Protein AF-K8PDW0-F1 (afdb_monomer_lite)

pLDDT: mean 78.91, std 16.63, range [41.84, 93.56]

Foldseek 3Di:
DDDDDPVPPADDAAAQLQPRHRWDWFQDDDPSQKIKTWRDDPRDPTDIFIDSDNNVRRVVRVVVNPPNPDDD

Secondary structure (DSSP, 8-state):
---------PPPPPPPTTT-PPPEEEEESGGG-EEEEE---TTS---EEEESSHHHHHHHHHHGGG------

Sequence (72 aa):
MTPYASATKLPKIKPCPFCGSEPETMGSGDGQRGLMIQCIGADCPNPHASYYDHGAAIAVWNRRANSVREPT

Structure (mmCIF, N/CA/C/O backbone):
data_AF-K8PDW0-F1
#
_entry.id   AF-K8PDW0-F1
#
loop_
_atom_site.group_PDB
_atom_site.id
_atom_site.type_symbol
_atom_site.label_atom_id
_atom_site.label_alt_id
_atom_site.label_comp_id
_atom_site.label_asym_id
_atom_site.label_entity_id
_atom_site.label_seq_id
_atom_site.pdbx_PDB_ins_code
_atom_site.Cartn_x
_atom_site.Cartn_y
_atom_site.Cartn_z
_atom_site.occupancy
_atom_site.B_iso_or_equiv
_atom_site.auth_seq_id
_atom_site.auth_comp_id
_atom_site.auth_asym_id
_atom_site.auth_atom_id
_atom_site.pdbx_PDB_mo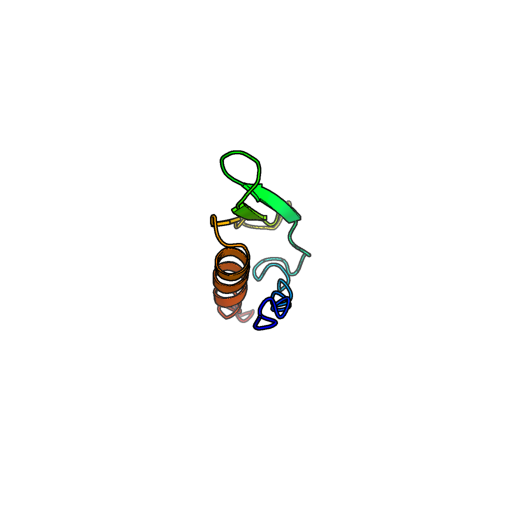del_num
ATOM 1 N N . MET A 1 1 ? 4.804 -5.744 -35.798 1.00 42.62 1 MET A N 1
ATOM 2 C CA . MET A 1 1 ? 5.506 -5.468 -34.526 1.00 42.62 1 MET A CA 1
ATOM 3 C C . MET A 1 1 ? 4.441 -5.445 -33.441 1.00 42.62 1 MET A C 1
ATOM 5 O O . MET A 1 1 ? 3.478 -4.705 -33.573 1.00 42.62 1 MET A O 1
ATOM 9 N N . THR A 1 2 ? 4.508 -6.383 -32.503 1.00 43.69 2 THR A N 1
ATOM 10 C CA . THR A 1 2 ? 3.442 -6.747 -31.552 1.00 43.69 2 THR A CA 1
ATOM 11 C C . THR A 1 2 ? 3.159 -5.652 -30.512 1.00 43.69 2 THR A C 1
ATOM 13 O O . THR A 1 2 ? 4.109 -5.124 -29.935 1.00 43.69 2 THR A O 1
ATOM 16 N N . PRO A 1 3 ? 1.882 -5.328 -30.223 1.00 58.12 3 PRO A N 1
ATOM 17 C CA . PRO A 1 3 ? 1.509 -4.367 -29.190 1.00 58.12 3 PRO A CA 1
ATOM 18 C C . PRO A 1 3 ? 1.503 -5.070 -27.829 1.00 58.12 3 PRO A C 1
ATOM 20 O O . PRO A 1 3 ? 0.602 -5.849 -27.542 1.00 58.12 3 PRO A O 1
ATOM 23 N N . TYR A 1 4 ? 2.510 -4.846 -26.989 1.00 53.03 4 TYR A N 1
ATOM 24 C CA . TYR A 1 4 ? 2.515 -5.403 -25.633 1.00 53.03 4 TYR A CA 1
ATOM 25 C C . TYR A 1 4 ? 3.088 -4.403 -24.641 1.00 53.03 4 TYR A C 1
ATOM 27 O O . TYR A 1 4 ? 4.256 -4.431 -24.276 1.00 53.03 4 TYR A O 1
ATOM 35 N N . ALA A 1 5 ? 2.217 -3.520 -24.184 1.00 54.16 5 ALA A N 1
ATOM 36 C CA . ALA A 1 5 ? 2.270 -3.039 -22.818 1.00 54.16 5 ALA A CA 1
ATOM 37 C C . ALA A 1 5 ? 0.840 -2.671 -22.437 1.00 54.16 5 ALA A C 1
ATOM 39 O O . ALA A 1 5 ? 0.470 -1.502 -22.359 1.00 54.16 5 ALA A O 1
ATOM 40 N N . SER A 1 6 ? 0.004 -3.696 -22.254 1.00 53.81 6 SER A N 1
ATOM 41 C CA . SER A 1 6 ? -1.177 -3.551 -21.413 1.00 53.81 6 SER A CA 1
ATOM 42 C C . SER A 1 6 ? -0.681 -2.957 -20.102 1.00 53.81 6 SER A C 1
ATOM 44 O O . SER A 1 6 ? 0.069 -3.610 -19.380 1.00 53.81 6 SER A O 1
ATOM 46 N N . ALA A 1 7 ? -1.014 -1.697 -19.837 1.00 59.31 7 ALA A N 1
ATOM 47 C CA . ALA A 1 7 ? -0.768 -1.078 -18.550 1.00 59.31 7 ALA A CA 1
ATOM 48 C C . ALA A 1 7 ? -1.577 -1.877 -17.523 1.00 59.31 7 ALA A C 1
ATOM 50 O O . ALA A 1 7 ? -2.773 -1.645 -17.345 1.00 59.31 7 ALA A O 1
ATOM 51 N N . THR A 1 8 ? -0.963 -2.899 -16.926 1.00 59.16 8 THR A N 1
ATOM 52 C CA . THR A 1 8 ? -1.609 -3.731 -15.918 1.00 59.16 8 THR A CA 1
ATOM 53 C C . THR A 1 8 ? -1.908 -2.818 -14.748 1.00 59.16 8 THR A C 1
ATOM 55 O O . THR A 1 8 ? -1.016 -2.419 -14.001 1.00 59.16 8 THR A O 1
ATOM 58 N N . LYS A 1 9 ? -3.171 -2.406 -14.645 1.00 74.81 9 LYS A N 1
ATOM 59 C CA . LYS A 1 9 ? -3.645 -1.527 -13.588 1.00 74.81 9 LYS A CA 1
ATOM 60 C C . LYS A 1 9 ? -3.277 -2.159 -12.252 1.00 74.81 9 LYS A C 1
ATOM 62 O O . LYS A 1 9 ? -3.767 -3.240 -11.926 1.00 74.81 9 LYS A O 1
ATOM 67 N N . LEU A 1 10 ? -2.410 -1.487 -11.499 1.00 79.50 10 LEU A N 1
ATOM 68 C CA . LEU A 1 10 ? -2.030 -1.942 -10.170 1.00 79.50 10 LEU A CA 1
ATOM 69 C C . LEU A 1 10 ? -3.293 -2.097 -9.299 1.00 79.50 10 LEU A C 1
ATOM 71 O O . LEU A 1 10 ? -4.242 -1.305 -9.432 1.00 79.50 10 LEU A O 1
ATOM 75 N N . PRO A 1 11 ? -3.347 -3.123 -8.430 1.00 83.69 11 PRO A N 1
ATOM 76 C CA . PRO A 1 11 ? -4.442 -3.269 -7.482 1.00 83.69 11 PRO A CA 1
ATOM 77 C C . PRO A 1 11 ? -4.543 -2.028 -6.587 1.00 83.69 11 PRO A C 1
ATOM 79 O O . PRO A 1 11 ? -3.554 -1.347 -6.328 1.00 83.69 11 PRO A O 1
ATOM 82 N N . LYS A 1 12 ? -5.751 -1.716 -6.108 1.00 89.25 12 LYS A N 1
ATOM 83 C CA . LYS A 1 12 ? -5.929 -0.619 -5.147 1.00 89.25 12 LYS A CA 1
ATOM 84 C C . LYS A 1 12 ? -5.291 -1.001 -3.808 1.00 89.25 12 LYS A C 1
ATOM 86 O O . LYS A 1 12 ? -5.447 -2.138 -3.359 1.00 89.25 12 LYS A O 1
ATOM 91 N N . ILE A 1 13 ? -4.603 -0.054 -3.180 1.00 91.06 13 ILE A N 1
ATOM 92 C CA . ILE A 1 13 ? -4.058 -0.203 -1.828 1.00 91.06 13 ILE A CA 1
ATOM 93 C C . ILE A 1 13 ? -5.226 -0.178 -0.839 1.00 91.06 13 ILE A C 1
ATOM 95 O O . ILE A 1 13 ? -6.097 0.685 -0.927 1.00 91.06 13 ILE A O 1
ATOM 99 N N . LYS A 1 14 ? -5.285 -1.164 0.057 1.00 91.00 14 LYS A N 1
ATOM 100 C CA . LYS A 1 14 ? -6.285 -1.219 1.129 1.00 91.00 14 LYS A CA 1
ATOM 101 C C . LYS A 1 14 ? -5.916 -0.258 2.270 1.00 91.00 14 LYS A C 1
ATOM 103 O O . LYS A 1 14 ? -4.729 0.010 2.456 1.00 91.00 14 LYS A O 1
ATOM 108 N N . PRO A 1 15 ? -6.890 0.204 3.071 1.00 90.94 15 PRO A N 1
ATOM 109 C CA . PRO A 1 15 ? -6.607 0.954 4.291 1.00 90.94 15 PRO A CA 1
ATOM 110 C C . PRO A 1 15 ? -5.726 0.166 5.266 1.00 90.94 15 PRO A C 1
ATOM 112 O O . PRO A 1 15 ? -5.594 -1.058 5.166 1.00 90.94 15 PRO A O 1
ATOM 115 N N . CYS A 1 16 ? -5.132 0.870 6.224 1.00 88.00 16 CYS A N 1
ATOM 116 C CA . CYS A 1 16 ? -4.344 0.257 7.280 1.00 88.00 16 CYS A CA 1
ATOM 117 C C . CYS A 1 16 ? -5.202 -0.725 8.094 1.00 88.00 16 CYS A C 1
ATOM 119 O O . CYS A 1 16 ? -6.246 -0.332 8.611 1.00 88.00 16 CYS A O 1
ATOM 121 N N . PRO A 1 17 ? -4.773 -1.985 8.277 1.00 80.88 17 PRO A N 1
ATOM 122 C CA . PRO A 1 17 ? -5.586 -2.978 8.977 1.00 80.88 17 PRO A CA 1
ATOM 123 C C . PRO A 1 17 ? -5.644 -2.784 10.497 1.00 80.88 17 PRO A C 1
ATOM 125 O O . PRO A 1 17 ? -6.413 -3.467 11.160 1.00 80.88 17 PRO A O 1
ATOM 128 N N . PHE A 1 18 ? -4.826 -1.888 11.053 1.00 83.00 18 PHE A N 1
ATOM 129 C CA . PHE A 1 18 ? -4.759 -1.657 12.496 1.00 83.00 18 PHE A CA 1
ATOM 130 C C . PHE A 1 18 ? -5.636 -0.486 12.936 1.00 83.00 18 PHE A C 1
ATOM 132 O O . PHE A 1 18 ? -6.384 -0.618 13.896 1.00 83.00 18 PHE A O 1
ATOM 139 N N . CYS A 1 19 ? -5.559 0.644 12.229 1.00 85.62 19 CYS A N 1
ATOM 140 C CA . CYS A 1 19 ? -6.299 1.863 12.571 1.00 85.62 19 CYS A CA 1
ATOM 141 C C . CYS A 1 19 ? -7.374 2.248 11.543 1.00 85.62 19 CYS A C 1
ATOM 143 O O . CYS A 1 19 ? -8.129 3.184 11.777 1.00 85.62 19 CYS A O 1
ATOM 145 N N . GLY A 1 20 ? -7.437 1.577 10.388 1.00 86.31 20 GLY A N 1
ATOM 146 C CA . GLY A 1 20 ? -8.374 1.905 9.309 1.00 86.31 20 GLY A CA 1
ATOM 147 C C . GLY A 1 20 ? -8.004 3.140 8.479 1.00 86.31 20 GLY A C 1
ATOM 148 O O . GLY A 1 20 ? -8.655 3.385 7.467 1.00 86.31 20 GLY A O 1
ATOM 149 N N . SER A 1 21 ? -6.966 3.894 8.853 1.00 88.00 21 SER A N 1
ATOM 150 C CA . SER A 1 21 ? -6.526 5.083 8.114 1.00 88.00 21 SER A CA 1
ATOM 151 C C . SER A 1 21 ? -5.961 4.741 6.736 1.00 88.00 21 SER A C 1
ATOM 153 O O . SER A 1 21 ? -5.420 3.654 6.511 1.00 88.00 21 SER A O 1
ATOM 155 N N . GLU A 1 22 ? -6.048 5.694 5.812 1.00 90.50 22 GLU A N 1
ATOM 156 C CA . GLU A 1 22 ? -5.420 5.567 4.500 1.00 90.50 22 GLU A CA 1
ATOM 157 C C . GLU A 1 22 ? -3.885 5.595 4.648 1.00 90.50 22 GLU A C 1
ATOM 159 O O . GLU A 1 22 ? -3.357 6.470 5.340 1.00 90.50 22 GLU A O 1
ATOM 164 N N . PRO A 1 23 ? -3.154 4.618 4.084 1.00 91.31 23 PRO A N 1
ATOM 165 C CA . PRO A 1 23 ? -1.702 4.612 4.155 1.00 91.31 23 PRO A CA 1
ATOM 166 C C . PRO A 1 23 ? -1.083 5.621 3.190 1.00 91.31 23 PRO A C 1
ATOM 168 O O . PRO A 1 23 ? -1.604 5.888 2.110 1.00 91.31 23 PRO A O 1
ATOM 171 N N . GLU A 1 24 ? 0.097 6.099 3.550 1.00 92.81 24 GLU A N 1
ATOM 172 C CA . GLU A 1 24 ? 0.941 6.917 2.697 1.00 92.81 24 GLU A CA 1
ATOM 173 C C . GLU A 1 24 ? 1.793 6.041 1.779 1.00 92.81 24 GLU A C 1
ATOM 175 O O . GLU A 1 24 ? 2.277 4.968 2.162 1.00 92.81 24 GLU A O 1
ATOM 180 N N . THR A 1 25 ? 2.015 6.526 0.560 1.00 92.38 25 THR A N 1
ATOM 181 C CA . THR A 1 25 ? 2.897 5.888 -0.417 1.00 92.38 25 THR A CA 1
ATOM 182 C C . THR A 1 25 ? 4.037 6.810 -0.800 1.00 92.38 25 THR A C 1
ATOM 184 O O . THR A 1 25 ? 3.802 7.968 -1.140 1.00 92.38 25 THR A O 1
ATOM 187 N N . MET A 1 26 ? 5.253 6.280 -0.835 1.00 91.69 26 MET A N 1
ATOM 188 C CA . MET A 1 26 ? 6.440 6.996 -1.295 1.00 91.69 26 MET A CA 1
ATOM 189 C C . MET A 1 26 ? 7.308 6.099 -2.174 1.00 91.69 26 MET A C 1
ATOM 191 O O . MET A 1 26 ? 7.236 4.870 -2.091 1.00 91.69 26 MET A O 1
ATOM 195 N N . GLY A 1 27 ? 8.126 6.707 -3.031 1.00 90.62 27 GLY A N 1
ATOM 196 C CA . GLY A 1 27 ? 9.111 5.960 -3.801 1.00 90.62 27 GLY A CA 1
ATOM 197 C C . GLY A 1 27 ? 10.182 5.364 -2.883 1.00 90.62 27 GLY A C 1
ATOM 198 O O . GLY A 1 27 ? 10.562 5.948 -1.868 1.00 90.62 27 GLY A O 1
ATOM 199 N N . SER A 1 28 ? 10.670 4.175 -3.223 1.00 85.69 28 SER A N 1
ATOM 200 C CA . SER A 1 28 ? 11.699 3.474 -2.450 1.00 85.69 28 SER A CA 1
ATOM 201 C C . SER A 1 28 ? 12.855 3.007 -3.331 1.00 85.69 28 SER A C 1
ATOM 203 O O . SER A 1 28 ? 12.704 2.847 -4.544 1.00 85.69 28 SER A O 1
ATOM 205 N N . GLY A 1 29 ? 14.017 2.792 -2.713 1.00 79.38 29 GLY A N 1
ATOM 206 C CA . GLY A 1 29 ? 15.245 2.379 -3.395 1.00 79.38 29 GLY A CA 1
ATOM 207 C C . GLY A 1 29 ? 15.854 3.444 -4.317 1.00 79.38 29 GLY A C 1
ATOM 208 O O . GLY A 1 29 ? 15.400 4.593 -4.387 1.00 79.38 29 GLY A O 1
ATOM 209 N N . ASP A 1 30 ? 16.902 3.041 -5.039 1.00 81.12 30 ASP A N 1
ATOM 210 C CA . ASP A 1 30 ? 17.635 3.911 -5.959 1.00 81.12 30 ASP A CA 1
ATOM 211 C C . ASP A 1 30 ? 16.743 4.437 -7.085 1.00 81.12 30 ASP A C 1
ATOM 213 O O . ASP A 1 30 ? 16.088 3.686 -7.816 1.00 81.12 30 ASP A O 1
ATOM 217 N N . GLY A 1 31 ? 16.722 5.763 -7.228 1.00 83.19 31 GLY A N 1
ATOM 218 C CA . GLY A 1 31 ? 15.918 6.440 -8.240 1.00 83.19 31 GLY A CA 1
ATOM 219 C C . GLY A 1 31 ? 14.407 6.296 -8.046 1.00 83.19 31 GLY A C 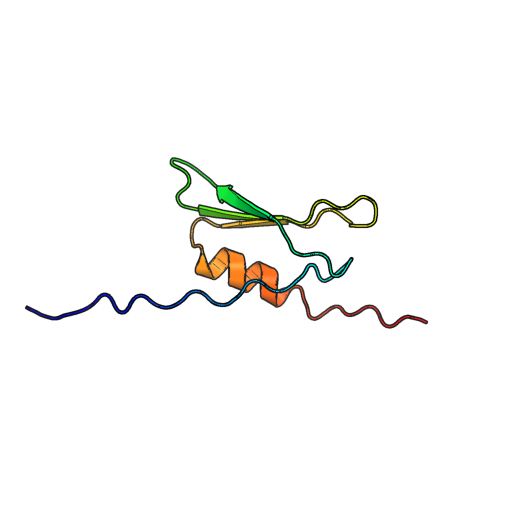1
ATOM 220 O O . GLY A 1 31 ? 13.681 6.460 -9.021 1.00 83.19 31 GLY A O 1
ATOM 221 N N . GLN A 1 32 ? 13.935 5.980 -6.829 1.00 83.38 32 GLN A N 1
ATOM 222 C CA . GLN A 1 32 ? 12.502 5.899 -6.497 1.00 83.38 32 GLN A CA 1
ATOM 223 C C . GLN A 1 32 ? 11.741 4.871 -7.354 1.00 83.38 32 GLN A C 1
ATOM 225 O O . GLN A 1 32 ? 10.566 5.047 -7.665 1.00 83.38 32 GLN A O 1
ATOM 230 N N . ARG A 1 33 ? 12.436 3.803 -7.766 1.00 86.06 33 ARG A N 1
ATOM 231 C CA . ARG A 1 33 ? 11.892 2.749 -8.637 1.00 86.06 33 ARG A CA 1
ATOM 232 C C . ARG A 1 33 ? 10.990 1.759 -7.907 1.00 86.06 33 ARG A C 1
ATOM 234 O O . ARG A 1 33 ? 10.228 1.057 -8.559 1.00 86.06 33 ARG A O 1
ATOM 241 N N . GLY A 1 34 ? 11.132 1.666 -6.588 1.00 90.94 34 GLY A N 1
ATOM 242 C CA . GLY A 1 34 ? 10.280 0.867 -5.723 1.00 90.94 34 GLY A CA 1
ATOM 243 C C . GLY A 1 34 ? 9.140 1.668 -5.116 1.00 90.94 34 GLY A C 1
ATOM 244 O O . GLY A 1 34 ? 9.084 2.892 -5.211 1.00 90.94 34 GLY A O 1
ATOM 245 N N . LEU A 1 35 ? 8.271 0.958 -4.408 1.00 93.56 35 LEU A N 1
ATOM 246 C CA . LEU A 1 35 ? 7.142 1.516 -3.683 1.00 93.56 35 LEU A CA 1
ATOM 247 C C . LEU A 1 35 ? 7.242 1.134 -2.211 1.00 93.56 35 LEU A C 1
ATOM 249 O O . LEU A 1 35 ? 7.310 -0.048 -1.868 1.00 93.56 35 LEU A O 1
ATOM 253 N N . MET A 1 36 ? 7.197 2.145 -1.353 1.00 92.94 36 MET A N 1
ATOM 254 C CA . MET A 1 36 ? 7.001 2.005 0.079 1.00 92.94 36 MET A CA 1
ATOM 255 C C . MET A 1 36 ? 5.585 2.444 0.430 1.00 92.94 36 MET A C 1
ATOM 257 O O . MET A 1 36 ? 5.140 3.518 0.034 1.00 92.94 36 MET A O 1
ATOM 261 N N . ILE A 1 37 ? 4.888 1.594 1.173 1.00 93.38 37 ILE A N 1
ATOM 262 C CA . ILE A 1 37 ? 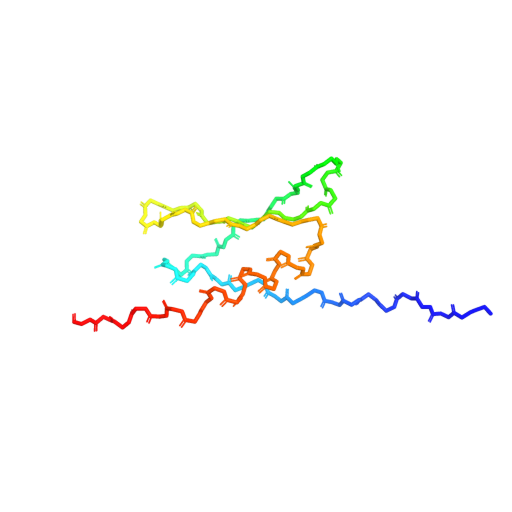3.563 1.842 1.728 1.00 93.38 37 ILE A CA 1
ATOM 263 C C . ILE A 1 37 ? 3.720 1.817 3.239 1.00 93.38 37 ILE A C 1
ATOM 265 O O . ILE A 1 37 ? 4.237 0.839 3.786 1.00 93.38 37 ILE A O 1
ATOM 269 N N . GLN A 1 38 ? 3.289 2.871 3.913 1.00 92.19 38 GLN A N 1
ATOM 270 C CA . GLN A 1 38 ? 3.356 2.972 5.364 1.00 92.19 38 GLN A CA 1
ATOM 271 C C . GLN A 1 38 ? 2.094 3.620 5.911 1.00 92.19 38 GLN A C 1
ATOM 273 O O . GLN A 1 38 ? 1.448 4.406 5.233 1.00 92.19 38 GLN A O 1
ATOM 278 N N . CYS A 1 39 ? 1.737 3.317 7.150 1.00 91.50 39 CYS A N 1
ATOM 279 C CA . CYS A 1 39 ? 0.710 4.078 7.848 1.00 91.50 39 CYS A CA 1
ATOM 280 C C . CYS A 1 39 ? 1.361 4.787 9.025 1.00 91.50 39 CYS A C 1
ATOM 282 O O . CYS A 1 39 ? 1.912 4.114 9.887 1.00 91.50 39 CYS A O 1
ATOM 284 N N . ILE A 1 40 ? 1.302 6.117 9.048 1.00 84.69 40 ILE A N 1
ATOM 285 C CA . ILE A 1 40 ? 1.716 6.914 10.200 1.00 84.69 40 ILE A CA 1
ATOM 286 C C . ILE A 1 40 ? 0.447 7.369 10.914 1.00 84.69 40 ILE A C 1
ATOM 288 O O . ILE A 1 40 ? -0.367 8.097 10.352 1.00 84.69 40 ILE A O 1
ATOM 2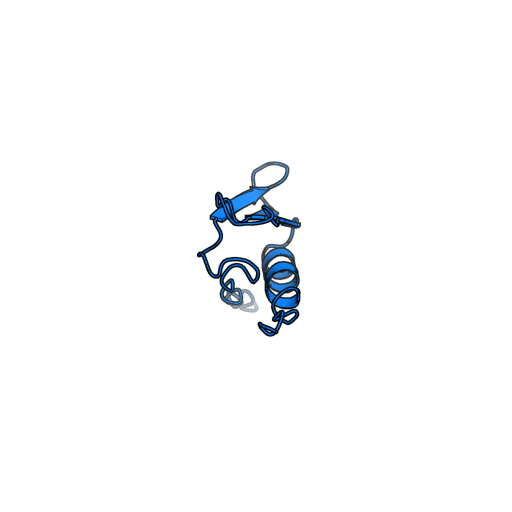92 N N . GLY A 1 41 ? 0.258 6.929 12.151 1.00 80.00 41 GLY A N 1
ATOM 293 C CA . GLY A 1 41 ? -0.854 7.374 12.983 1.00 80.00 41 GLY A CA 1
ATOM 294 C C . GLY A 1 41 ? -0.492 7.236 14.451 1.00 80.00 41 GLY A C 1
ATOM 295 O O . GLY A 1 41 ? 0.190 6.283 14.816 1.00 80.00 41 GLY A O 1
ATOM 296 N N . ALA A 1 42 ? -0.945 8.173 15.287 1.00 76.38 42 ALA A N 1
ATOM 297 C CA . ALA A 1 42 ? -0.651 8.159 16.722 1.00 76.38 42 ALA A CA 1
ATOM 298 C C . ALA A 1 42 ? -1.102 6.847 17.398 1.00 76.38 42 ALA A C 1
ATOM 300 O O . ALA A 1 42 ? -0.376 6.304 18.225 1.00 76.38 42 ALA A O 1
ATOM 301 N N . ASP A 1 43 ? -2.242 6.301 16.965 1.00 78.62 43 ASP A N 1
ATOM 302 C CA . ASP A 1 43 ? -2.824 5.041 17.453 1.00 78.62 43 ASP A CA 1
ATOM 303 C C . ASP A 1 43 ? -2.513 3.828 16.554 1.00 78.62 43 ASP A C 1
ATOM 305 O O . ASP A 1 43 ? -3.168 2.788 16.629 1.00 78.62 43 ASP A O 1
ATOM 309 N N . CYS A 1 44 ? -1.533 3.949 15.655 1.00 81.56 44 CYS A N 1
ATOM 310 C CA . CYS A 1 44 ? -1.174 2.902 14.705 1.00 81.56 44 CYS A CA 1
ATOM 311 C C . CYS A 1 44 ? 0.194 2.300 15.064 1.00 81.56 44 CYS A C 1
ATOM 313 O O . CYS A 1 44 ? 1.119 3.043 15.386 1.00 81.56 44 CYS A O 1
ATOM 315 N N . PRO A 1 45 ? 0.408 0.975 14.934 1.00 84.38 45 PRO A N 1
ATOM 316 C CA . PRO A 1 45 ? 1.720 0.354 15.157 1.00 84.38 45 PRO A CA 1
ATOM 317 C C . PRO A 1 45 ? 2.765 0.707 14.081 1.00 84.38 45 PRO A C 1
ATOM 319 O O . PRO A 1 45 ? 3.793 0.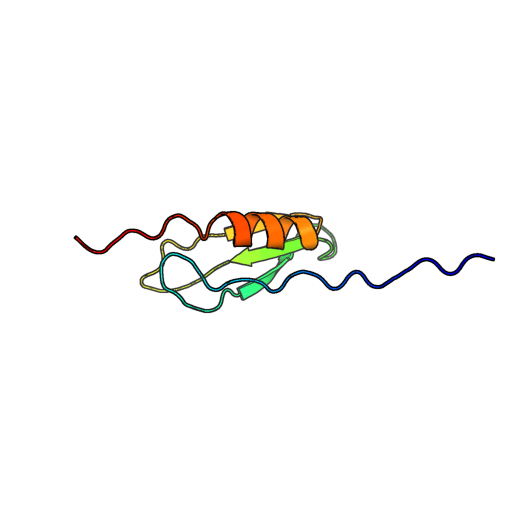044 13.976 1.00 84.38 45 PRO A O 1
ATOM 322 N N . ASN A 1 46 ? 2.490 1.719 13.257 1.00 87.00 46 ASN A N 1
ATOM 323 C CA . ASN A 1 46 ? 3.309 2.187 12.149 1.00 87.00 46 ASN A CA 1
ATOM 324 C C . ASN A 1 46 ? 3.795 1.067 11.207 1.00 87.00 46 ASN A C 1
ATOM 326 O O . ASN A 1 46 ? 5.000 0.910 10.981 1.00 87.00 46 ASN A O 1
ATOM 330 N N . PRO A 1 47 ? 2.875 0.253 10.644 1.00 89.19 47 PRO A N 1
ATOM 331 C CA . PRO A 1 47 ? 3.249 -0.796 9.710 1.00 89.19 47 PRO A CA 1
ATOM 332 C C . PRO A 1 47 ? 3.791 -0.198 8.411 1.00 89.19 47 PRO A C 1
ATOM 334 O O . PRO A 1 47 ? 3.259 0.787 7.895 1.00 89.19 47 PRO A O 1
ATOM 337 N N . HIS A 1 48 ? 4.791 -0.861 7.831 1.00 90.69 48 HIS A N 1
ATOM 338 C CA . HIS A 1 48 ? 5.308 -0.529 6.507 1.00 90.69 48 HIS A CA 1
ATOM 339 C C . HIS A 1 48 ? 5.575 -1.777 5.651 1.00 90.69 48 HIS A C 1
ATOM 341 O O . HIS A 1 48 ? 5.787 -2.891 6.152 1.00 90.69 48 HIS A O 1
ATOM 347 N N . ALA A 1 49 ? 5.561 -1.587 4.335 1.00 91.06 49 ALA A N 1
ATOM 348 C CA . ALA A 1 49 ? 5.979 -2.552 3.328 1.00 91.06 49 ALA A CA 1
ATOM 349 C C . ALA A 1 49 ? 6.704 -1.807 2.201 1.00 91.06 49 ALA A C 1
ATOM 351 O O . ALA A 1 49 ? 6.150 -0.866 1.644 1.00 91.06 49 ALA A O 1
ATOM 352 N N . SER A 1 50 ? 7.923 -2.228 1.857 1.00 91.25 50 SER A N 1
ATOM 353 C CA . SER A 1 50 ? 8.690 -1.651 0.749 1.00 91.25 50 SER A CA 1
ATOM 354 C C . SER A 1 50 ? 9.207 -2.748 -0.172 1.00 91.25 50 SER A C 1
ATOM 356 O O . SER A 1 50 ? 9.781 -3.729 0.302 1.00 91.25 50 SER A O 1
ATOM 358 N N . TYR A 1 51 ? 8.976 -2.588 -1.475 1.00 91.81 51 TYR A N 1
ATOM 359 C CA . TYR A 1 51 ? 9.459 -3.491 -2.519 1.00 91.81 51 TYR A CA 1
ATOM 360 C C . TYR A 1 51 ? 9.853 -2.708 -3.772 1.00 91.81 51 TYR A C 1
ATOM 362 O O . TYR A 1 51 ? 9.266 -1.673 -4.078 1.00 91.81 51 TYR A O 1
ATOM 370 N N . TYR A 1 52 ? 10.809 -3.241 -4.538 1.00 89.44 52 TYR A N 1
ATOM 371 C CA . TYR A 1 52 ? 11.171 -2.694 -5.852 1.00 89.44 52 TYR A CA 1
ATOM 372 C C . TYR A 1 52 ? 10.040 -2.805 -6.879 1.00 89.44 52 TYR A C 1
ATOM 374 O O . TYR A 1 52 ? 9.903 -1.938 -7.731 1.00 89.44 52 TYR A O 1
ATOM 382 N N . ASP A 1 53 ? 9.219 -3.852 -6.800 1.00 89.56 53 ASP A N 1
ATOM 383 C CA . ASP A 1 53 ? 8.031 -3.978 -7.639 1.00 89.56 53 ASP A CA 1
ATOM 384 C C . ASP A 1 53 ? 6.812 -3.367 -6.934 1.00 89.56 53 ASP A C 1
ATOM 386 O O . ASP A 1 53 ? 6.464 -3.748 -5.811 1.00 89.56 53 ASP A O 1
ATOM 390 N N . HIS A 1 54 ? 6.142 -2.428 -7.604 1.00 90.31 54 HIS A N 1
ATOM 391 C CA . HIS A 1 54 ? 4.961 -1.755 -7.060 1.00 90.31 54 HIS A CA 1
ATOM 392 C C . HIS A 1 54 ? 3.819 -2.746 -6.799 1.00 90.31 54 HIS A C 1
ATOM 394 O O . HIS A 1 54 ? 3.136 -2.656 -5.779 1.00 90.31 54 HIS A O 1
ATOM 400 N N . GLY A 1 55 ? 3.616 -3.715 -7.697 1.00 89.81 55 GLY A N 1
ATOM 401 C CA . GLY A 1 55 ? 2.592 -4.745 -7.540 1.00 89.81 55 GLY A CA 1
ATOM 402 C C . GLY A 1 55 ? 2.834 -5.605 -6.303 1.00 89.81 55 GLY A C 1
ATOM 403 O O . GLY A 1 55 ? 1.899 -5.865 -5.548 1.00 89.81 55 GLY A O 1
ATOM 404 N N . ALA A 1 56 ? 4.085 -5.982 -6.050 1.00 90.00 56 ALA A N 1
ATOM 405 C CA . ALA A 1 56 ? 4.512 -6.744 -4.889 1.00 90.00 56 ALA A CA 1
ATOM 406 C C . ALA A 1 56 ? 4.338 -5.949 -3.592 1.00 90.00 56 ALA A C 1
ATOM 408 O O . ALA A 1 56 ? 3.799 -6.496 -2.629 1.00 90.00 56 ALA A O 1
ATOM 409 N N . ALA A 1 57 ? 4.706 -4.662 -3.571 1.00 91.88 57 ALA A N 1
ATOM 410 C CA . ALA A 1 57 ? 4.469 -3.794 -2.416 1.00 91.88 57 ALA A CA 1
ATOM 411 C C . ALA A 1 57 ? 2.980 -3.752 -2.051 1.00 91.88 57 ALA A C 1
ATOM 413 O O . ALA A 1 57 ? 2.612 -4.006 -0.901 1.00 91.88 57 ALA A O 1
ATOM 414 N N . ILE A 1 58 ? 2.114 -3.534 -3.046 1.00 91.50 58 ILE A N 1
ATOM 415 C CA . ILE A 1 58 ? 0.661 -3.494 -2.850 1.00 91.50 58 ILE A CA 1
ATOM 416 C C . ILE A 1 58 ? 0.120 -4.870 -2.454 1.00 91.50 58 ILE A C 1
ATOM 418 O O . ILE A 1 58 ? -0.719 -4.966 -1.562 1.00 91.50 58 ILE A O 1
ATOM 422 N N . ALA A 1 59 ? 0.589 -5.952 -3.077 1.00 90.94 59 ALA A N 1
ATOM 423 C CA . ALA A 1 59 ? 0.145 -7.308 -2.767 1.00 90.94 59 ALA A CA 1
ATOM 424 C C . ALA A 1 59 ? 0.503 -7.705 -1.330 1.00 90.94 59 ALA A C 1
ATOM 426 O O . ALA A 1 59 ? -0.325 -8.287 -0.630 1.00 90.94 59 ALA A O 1
ATOM 427 N N . VAL A 1 60 ? 1.706 -7.362 -0.868 1.00 90.00 60 VAL A N 1
ATOM 428 C CA . VAL A 1 60 ? 2.149 -7.631 0.504 1.00 90.00 60 VAL A CA 1
ATOM 429 C C . VAL A 1 60 ? 1.378 -6.776 1.499 1.00 90.00 60 VAL A C 1
ATOM 431 O O . VAL A 1 60 ? 0.907 -7.315 2.500 1.00 90.00 60 VAL A O 1
ATOM 434 N N . TRP A 1 61 ? 1.184 -5.488 1.209 1.00 90.94 61 TRP A N 1
ATOM 435 C CA . TRP A 1 61 ? 0.341 -4.619 2.026 1.00 90.94 61 TRP A CA 1
ATOM 436 C C . TRP A 1 61 ? -1.087 -5.172 2.143 1.00 90.94 61 TRP A C 1
ATOM 438 O O . TRP A 1 61 ? -1.592 -5.397 3.241 1.00 90.94 61 TRP A O 1
ATOM 448 N N . ASN A 1 62 ? -1.704 -5.519 1.013 1.00 90.00 62 ASN A N 1
ATOM 449 C CA . ASN A 1 62 ? -3.078 -6.013 0.955 1.00 90.00 62 ASN A CA 1
ATOM 450 C C . ASN A 1 62 ? -3.259 -7.423 1.540 1.00 90.00 62 ASN A C 1
ATOM 452 O O . ASN A 1 62 ? -4.367 -7.749 1.975 1.00 90.00 62 ASN A O 1
ATOM 456 N N . ARG A 1 63 ? -2.212 -8.263 1.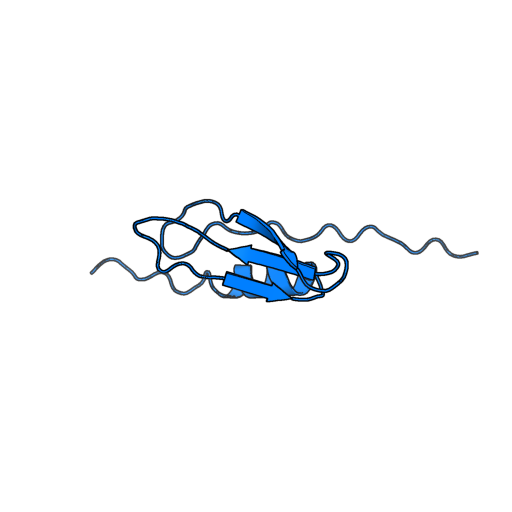560 1.00 84.62 63 ARG A N 1
ATOM 457 C CA . ARG A 1 63 ? -2.238 -9.600 2.185 1.00 84.62 63 ARG A CA 1
ATOM 458 C C . ARG A 1 63 ? -2.299 -9.512 3.713 1.00 84.62 63 ARG A C 1
ATOM 460 O O . ARG A 1 63 ? -2.867 -10.397 4.342 1.00 84.62 63 ARG A O 1
ATOM 467 N N . ARG A 1 64 ? -1.768 -8.440 4.311 1.00 66.19 64 ARG A N 1
ATOM 468 C CA . ARG A 1 64 ? -1.751 -8.231 5.772 1.00 66.19 64 ARG A CA 1
ATOM 469 C C . ARG A 1 64 ? -3.116 -7.825 6.352 1.00 66.19 64 ARG A C 1
ATOM 471 O O . ARG A 1 64 ? -3.255 -7.754 7.565 1.00 66.19 64 ARG A O 1
ATOM 478 N N . ALA A 1 65 ? -4.131 -7.610 5.510 1.00 57.47 65 ALA A N 1
ATOM 479 C CA . ALA A 1 65 ? -5.452 -7.121 5.910 1.00 57.47 65 ALA A CA 1
ATOM 480 C C . ALA A 1 65 ? -6.447 -8.191 6.402 1.00 57.47 65 ALA A C 1
ATOM 482 O O . ALA A 1 65 ? -7.627 -7.885 6.528 1.00 57.47 65 ALA A O 1
ATOM 483 N N . ASN A 1 66 ? -6.010 -9.428 6.668 1.00 47.97 66 ASN A N 1
ATOM 484 C CA . ASN A 1 66 ? -6.912 -10.487 7.146 1.00 47.97 66 ASN A CA 1
ATOM 485 C C . ASN A 1 66 ? -6.791 -10.805 8.644 1.00 47.97 66 ASN A C 1
ATOM 487 O O . ASN A 1 66 ? -7.419 -11.746 9.113 1.00 47.97 66 ASN A O 1
ATOM 491 N N . SER A 1 67 ? -6.024 -10.019 9.399 1.00 45.50 67 SER A N 1
ATOM 492 C CA . SER A 1 67 ? -5.962 -10.125 10.860 1.00 45.50 67 SER A CA 1
ATOM 493 C C . SER A 1 67 ? -6.882 -9.081 11.492 1.00 45.50 67 SER A C 1
ATOM 495 O O . SER A 1 67 ? -6.422 -8.196 12.210 1.00 45.50 67 SER A O 1
ATOM 497 N N . VAL A 1 68 ? -8.180 -9.145 11.179 1.00 44.16 68 VAL A N 1
ATOM 498 C CA . VAL A 1 68 ? -9.199 -8.447 11.970 1.00 44.16 68 VAL A CA 1
ATOM 499 C C . VAL A 1 68 ? -9.091 -9.018 13.380 1.00 44.16 68 VAL A C 1
ATOM 501 O O . VAL A 1 68 ? -9.420 -10.179 13.607 1.00 44.16 68 VAL A O 1
ATOM 504 N N . ARG A 1 69 ? -8.564 -8.236 14.325 1.00 45.88 69 ARG A N 1
ATOM 505 C CA . ARG A 1 69 ? -8.783 -8.529 15.739 1.00 45.88 69 ARG A CA 1
ATOM 506 C C . ARG A 1 69 ? -10.246 -8.193 16.000 1.00 45.88 69 ARG A C 1
ATOM 508 O O . ARG A 1 69 ? -10.609 -7.020 16.000 1.00 45.88 69 ARG A O 1
ATOM 515 N N . GLU A 1 70 ? -11.071 -9.225 16.142 1.00 41.84 70 GLU A N 1
ATOM 516 C CA . GLU A 1 70 ? -12.398 -9.102 16.742 1.00 41.84 70 GLU A CA 1
ATOM 517 C C . GLU A 1 70 ? -12.268 -8.348 18.079 1.00 41.84 70 GLU A C 1
ATOM 519 O O . GLU A 1 70 ? -11.392 -8.690 18.883 1.00 41.84 70 GLU A O 1
ATOM 524 N N . PRO A 1 71 ? -13.079 -7.307 18.326 1.00 46.00 71 PRO A N 1
ATOM 525 C CA . PRO A 1 71 ? -13.195 -6.747 19.661 1.00 46.00 71 PRO A CA 1
ATOM 526 C C . PRO A 1 71 ? -13.849 -7.807 20.561 1.00 46.00 71 PRO A C 1
ATOM 528 O O . PRO A 1 71 ? -14.954 -8.259 20.269 1.00 46.00 71 PRO A O 1
ATOM 531 N N . THR A 1 72 ? -13.129 -8.246 21.598 1.00 42.03 72 THR A N 1
ATOM 532 C CA . THR A 1 72 ? -13.666 -9.074 22.696 1.00 42.03 72 THR A CA 1
ATOM 533 C C . THR A 1 72 ? -14.347 -8.191 23.726 1.00 42.03 72 THR A C 1
ATOM 535 O O . THR A 1 72 ? -13.784 -7.107 24.006 1.00 42.03 72 THR A O 1
#

Organism: NCBI:txid883079

Radius of gyration: 14.7 Å; chains: 1; bounding box: 31×19×57 Å